Protein AF-A0A8E2KWI2-F1 (afdb_monomer_lite)

pLDDT: mean 89.86, std 5.73, range [59.59, 95.94]

Sequence (61 aa):
MEFIKRTFFLPEEVCFQLHPAEADYINNHPYCLHIWRHATMLVPLPPPNFVGRKELGVLGA

Structure (mmCIF, N/CA/C/O backbone):
data_AF-A0A8E2KWI2-F1
#
_entry.id   AF-A0A8E2KWI2-F1
#
loop_
_atom_site.group_PDB
_atom_site.id
_at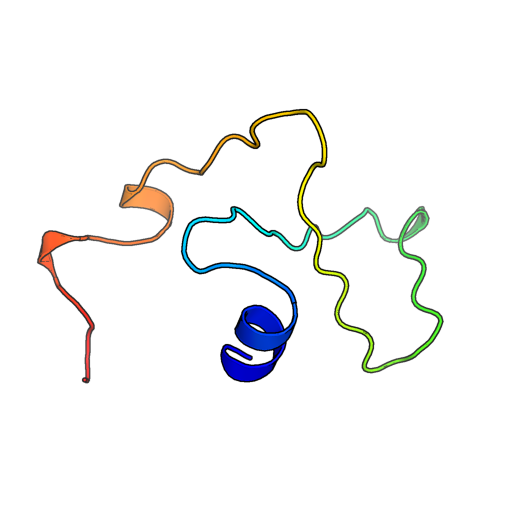om_site.type_symbol
_atom_site.label_atom_id
_atom_site.label_alt_id
_atom_site.label_comp_id
_atom_site.label_asym_id
_atom_site.label_entity_id
_atom_site.label_seq_id
_atom_site.pdbx_PDB_ins_code
_atom_site.Cartn_x
_atom_site.Cartn_y
_atom_site.Cartn_z
_atom_site.occupancy
_atom_site.B_iso_or_equiv
_atom_site.auth_seq_id
_atom_site.auth_comp_id
_atom_site.auth_asym_id
_atom_site.auth_atom_id
_atom_site.pdbx_PDB_model_num
ATOM 1 N N . MET A 1 1 ? 3.201 -4.470 12.117 1.00 65.88 1 MET A N 1
ATOM 2 C CA . MET A 1 1 ? 3.312 -3.501 10.998 1.00 65.88 1 MET A CA 1
ATOM 3 C C . MET A 1 1 ? 2.372 -2.305 11.114 1.00 65.88 1 MET A C 1
ATOM 5 O O . MET A 1 1 ? 2.610 -1.312 10.444 1.00 65.88 1 MET A O 1
ATOM 9 N N . GLU A 1 2 ? 1.340 -2.348 11.961 1.00 79.75 2 GLU A N 1
ATOM 10 C CA . GLU A 1 2 ? 0.419 -1.219 12.152 1.00 79.75 2 GLU A CA 1
ATOM 11 C C . GLU A 1 2 ? 1.089 0.023 12.764 1.00 79.75 2 GLU A C 1
ATOM 13 O O . GLU A 1 2 ? 0.889 1.124 12.264 1.00 79.75 2 GLU A O 1
ATOM 18 N N . PHE A 1 3 ? 1.939 -0.163 13.782 1.00 87.31 3 PHE A N 1
ATOM 19 C CA . PHE A 1 3 ? 2.628 0.934 14.473 1.00 87.31 3 PHE A CA 1
ATOM 20 C C . PHE A 1 3 ? 3.387 1.860 13.513 1.00 87.31 3 PHE A C 1
ATOM 22 O O . PHE A 1 3 ? 3.124 3.055 13.484 1.00 87.31 3 PHE A O 1
ATOM 29 N N . ILE A 1 4 ? 4.256 1.291 12.669 1.00 86.12 4 ILE A N 1
ATOM 30 C CA . ILE A 1 4 ? 5.066 2.054 11.710 1.00 86.12 4 ILE A CA 1
ATOM 31 C C . ILE A 1 4 ? 4.173 2.820 10.728 1.00 86.12 4 ILE A C 1
ATOM 33 O O . ILE A 1 4 ? 4.414 3.996 10.486 1.00 86.12 4 ILE A O 1
ATOM 37 N N . LYS A 1 5 ? 3.100 2.206 10.205 1.00 88.00 5 LYS A N 1
ATOM 38 C CA . LYS A 1 5 ? 2.170 2.901 9.295 1.00 88.00 5 LYS A CA 1
ATOM 39 C C . LYS A 1 5 ? 1.525 4.114 9.970 1.00 88.00 5 LYS A C 1
ATOM 41 O O . LYS A 1 5 ? 1.492 5.184 9.378 1.00 88.00 5 LYS A O 1
ATOM 46 N N . ARG A 1 6 ? 1.086 3.972 11.223 1.00 90.94 6 ARG A N 1
ATOM 47 C CA . ARG A 1 6 ? 0.474 5.067 11.997 1.00 90.94 6 ARG A CA 1
ATOM 48 C C . ARG A 1 6 ? 1.445 6.197 12.347 1.00 90.94 6 ARG A C 1
ATOM 50 O O . ARG A 1 6 ? 0.993 7.291 12.656 1.00 90.94 6 ARG A O 1
AT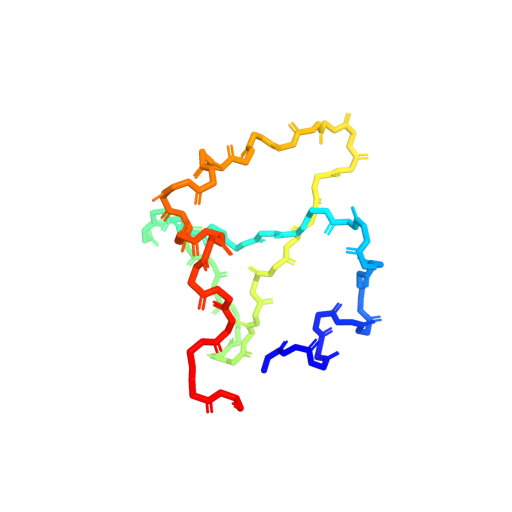OM 57 N N . THR A 1 7 ? 2.757 5.955 12.317 1.00 92.81 7 THR A N 1
ATOM 58 C CA . THR A 1 7 ? 3.764 7.012 12.510 1.00 92.81 7 THR A CA 1
ATOM 59 C C . THR A 1 7 ? 3.874 7.937 11.295 1.00 92.81 7 THR A C 1
ATOM 61 O O . THR A 1 7 ? 4.216 9.104 11.459 1.00 92.81 7 THR A O 1
ATOM 64 N N . PHE A 1 8 ? 3.592 7.435 10.088 1.00 91.06 8 PHE A N 1
ATOM 65 C CA . PHE A 1 8 ? 3.812 8.171 8.835 1.00 91.06 8 PHE A CA 1
ATOM 66 C C . PHE A 1 8 ? 2.529 8.574 8.099 1.00 91.06 8 PHE A C 1
ATOM 68 O O . PHE A 1 8 ? 2.590 9.472 7.262 1.00 91.06 8 PHE A O 1
ATOM 75 N N . PHE A 1 9 ? 1.395 7.931 8.389 1.00 92.25 9 PHE A N 1
ATOM 76 C CA . PHE A 1 9 ? 0.131 8.138 7.680 1.00 92.25 9 PHE A CA 1
ATOM 77 C C . PHE A 1 9 ? -1.035 8.337 8.648 1.00 92.25 9 PHE A C 1
ATOM 79 O O . PHE A 1 9 ? -1.093 7.710 9.714 1.00 92.25 9 PHE A O 1
ATOM 86 N N . LEU A 1 10 ? -1.985 9.178 8.245 1.00 92.56 10 LEU A N 1
ATOM 87 C CA . LEU A 1 10 ? -3.232 9.394 8.977 1.00 92.56 10 LEU A CA 1
ATOM 88 C C . LEU A 1 10 ? -4.205 8.209 8.794 1.00 92.56 10 LEU A C 1
ATOM 90 O O . LEU A 1 10 ? -4.108 7.484 7.801 1.00 92.56 10 LEU A O 1
ATOM 94 N N . PRO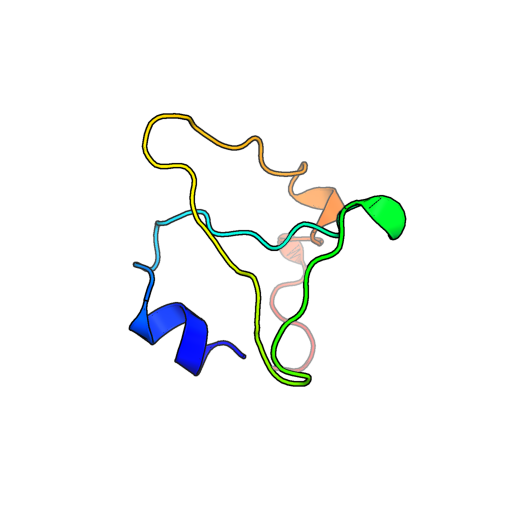 A 1 11 ? -5.161 7.993 9.722 1.00 91.62 11 PRO A N 1
ATOM 95 C CA . PRO A 1 11 ? -6.113 6.876 9.653 1.00 91.62 11 PRO A CA 1
ATOM 96 C C . PRO A 1 11 ? -6.945 6.816 8.364 1.00 91.62 11 PRO A C 1
ATOM 98 O O . PRO A 1 11 ? -7.319 5.732 7.920 1.00 91.62 11 PRO A O 1
ATOM 101 N N . GLU A 1 12 ? -7.236 7.972 7.780 1.00 89.81 12 GLU A N 1
ATOM 102 C CA . GLU A 1 12 ? -8.017 8.146 6.556 1.00 89.81 12 GLU A CA 1
ATOM 103 C C . GLU A 1 12 ? -7.176 8.155 5.267 1.00 89.81 12 GLU A C 1
ATOM 105 O O . GLU A 1 12 ? -7.736 8.182 4.168 1.00 89.81 12 GLU A O 1
ATOM 110 N N . GLU A 1 13 ? -5.843 8.115 5.365 1.00 90.75 13 GLU A N 1
ATOM 111 C CA . GLU A 1 13 ? -4.974 8.087 4.191 1.00 90.75 13 GLU A CA 1
ATOM 112 C C . GLU A 1 13 ? -4.867 6.680 3.595 1.00 90.75 13 GLU A C 1
ATOM 114 O O . GLU A 1 13 ? -4.497 5.703 4.251 1.00 90.75 13 GLU A O 1
ATOM 119 N N . VAL A 1 14 ? -5.109 6.589 2.286 1.00 91.12 14 VAL A N 1
ATOM 120 C CA . VAL A 1 14 ? -4.814 5.378 1.523 1.00 91.12 14 VAL A CA 1
ATOM 121 C C . VAL A 1 14 ? -3.315 5.327 1.242 1.00 91.12 14 VAL A C 1
ATOM 123 O O . VAL A 1 14 ? -2.787 6.082 0.421 1.00 91.12 14 VAL A O 1
ATOM 126 N N . CYS A 1 15 ? -2.635 4.399 1.907 1.00 91.88 15 CYS A N 1
ATOM 127 C CA . CYS A 1 15 ? -1.255 4.026 1.628 1.00 91.88 15 CYS A CA 1
ATOM 128 C C . CYS A 1 15 ? -1.187 2.571 1.158 1.00 9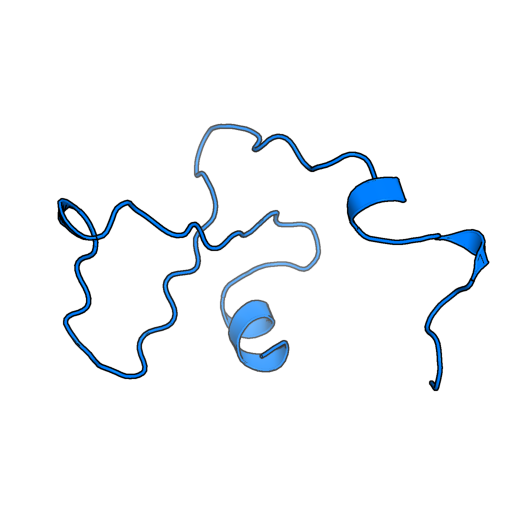1.88 15 CYS A C 1
ATOM 130 O O . CYS A 1 15 ? -1.994 1.723 1.549 1.00 91.88 15 CYS A O 1
ATOM 132 N N . PHE A 1 16 ? -0.226 2.274 0.296 1.00 90.38 16 PHE A N 1
ATOM 133 C CA . PHE A 1 16 ? -0.111 0.973 -0.345 1.00 90.38 16 PHE A CA 1
ATOM 134 C C . PHE A 1 16 ? 1.352 0.609 -0.575 1.00 90.38 16 PHE A C 1
ATOM 136 O O . PHE A 1 16 ? 2.245 1.456 -0.573 1.00 90.38 16 PHE A O 1
ATOM 143 N N . GLN A 1 17 ? 1.573 -0.689 -0.742 1.00 89.00 17 GLN A N 1
ATOM 144 C CA . GLN A 1 17 ? 2.841 -1.273 -1.144 1.00 89.00 17 GLN A CA 1
ATOM 145 C C . GLN A 1 17 ? 2.578 -1.989 -2.462 1.00 89.00 17 GLN A C 1
ATOM 147 O O . GL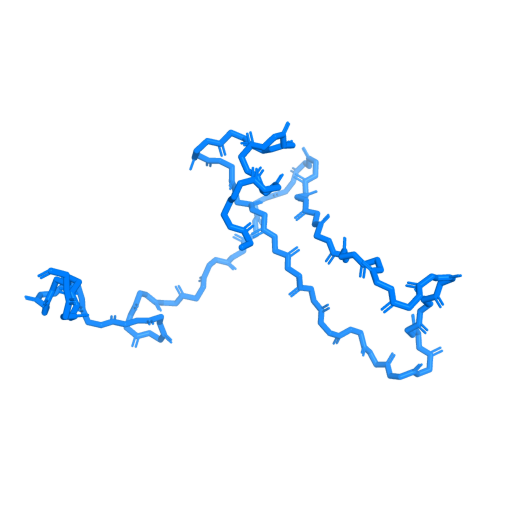N A 1 17 ? 1.716 -2.867 -2.517 1.00 89.00 17 GLN A O 1
ATOM 152 N N . LEU A 1 18 ? 3.286 -1.603 -3.522 1.00 87.56 18 LEU A N 1
ATOM 153 C CA . LEU A 1 18 ? 3.298 -2.398 -4.746 1.00 87.56 18 LEU A CA 1
ATOM 154 C C . LEU A 1 18 ? 4.442 -3.404 -4.688 1.00 87.56 18 LEU A C 1
ATOM 156 O O . LEU A 1 18 ? 5.431 -3.209 -3.981 1.00 87.56 18 LEU A O 1
ATOM 160 N N . HIS A 1 19 ? 4.303 -4.457 -5.482 1.00 89.56 19 HIS A N 1
ATOM 161 C CA . HIS A 1 19 ? 5.392 -5.349 -5.838 1.00 89.56 19 HIS A CA 1
ATOM 162 C C . HIS A 1 19 ? 5.797 -5.030 -7.286 1.00 89.56 19 HIS A C 1
ATOM 164 O O . HIS A 1 19 ? 5.131 -5.510 -8.207 1.00 89.56 19 HIS A O 1
ATOM 170 N N . PRO A 1 20 ? 6.793 -4.145 -7.505 1.00 90.00 20 PRO A N 1
ATOM 171 C CA . PRO A 1 20 ? 7.357 -3.904 -8.830 1.00 90.00 20 PRO A CA 1
ATOM 172 C C . PRO A 1 20 ? 7.833 -5.201 -9.488 1.00 90.00 20 PRO A C 1
ATOM 174 O O . PRO A 1 20 ? 8.120 -6.180 -8.799 1.00 90.00 20 PRO A O 1
ATOM 177 N N . ALA A 1 21 ? 7.968 -5.188 -10.814 1.00 95.31 21 ALA A N 1
ATOM 178 C CA . ALA A 1 21 ? 8.708 -6.240 -11.499 1.00 95.31 21 ALA A CA 1
ATOM 179 C C . ALA A 1 21 ? 10.136 -6.317 -10.935 1.00 95.31 21 ALA A C 1
ATOM 181 O O . ALA A 1 21 ? 10.708 -5.297 -10.556 1.00 95.31 21 ALA A O 1
ATOM 182 N N . GLU A 1 22 ? 10.721 -7.515 -10.900 1.00 92.94 22 GLU A N 1
ATOM 183 C CA . GLU A 1 22 ? 12.052 -7.738 -10.317 1.00 92.94 22 GLU A CA 1
ATOM 184 C C . GLU A 1 22 ? 13.122 -6.828 -10.937 1.00 92.94 22 GLU A C 1
ATOM 186 O O . GLU A 1 22 ? 13.947 -6.270 -10.221 1.00 92.94 22 GLU A O 1
ATOM 191 N N . ALA A 1 23 ? 13.047 -6.600 -12.253 1.00 95.94 23 ALA A N 1
ATOM 192 C CA . ALA A 1 23 ? 13.954 -5.710 -12.976 1.00 95.94 23 ALA A CA 1
ATOM 193 C C . ALA A 1 23 ? 13.899 -4.244 -12.499 1.00 95.94 23 ALA A C 1
ATOM 195 O O . ALA A 1 23 ? 14.892 -3.530 -12.613 1.00 95.94 23 ALA A O 1
ATOM 196 N N . ASP A 1 24 ? 12.765 -3.814 -11.940 1.00 93.94 24 ASP A N 1
ATOM 197 C CA . ASP A 1 24 ? 12.535 -2.456 -11.437 1.00 93.94 24 ASP A CA 1
ATOM 198 C C . ASP A 1 24 ? 12.598 -2.387 -9.898 1.00 93.94 24 ASP A C 1
ATOM 200 O O . ASP A 1 24 ? 12.398 -1.324 -9.299 1.00 93.94 24 ASP A O 1
ATOM 204 N N . TYR A 1 25 ? 12.842 -3.518 -9.226 1.00 91.69 25 TYR A N 1
ATOM 205 C CA . TYR A 1 25 ? 12.810 -3.610 -7.772 1.00 91.69 25 TYR A CA 1
ATOM 206 C C . TYR A 1 25 ? 14.126 -3.131 -7.151 1.00 91.69 25 TYR A C 1
ATOM 208 O O . TYR A 1 25 ? 15.099 -3.873 -7.025 1.00 91.69 25 TYR A O 1
ATOM 216 N N . ILE A 1 26 ? 14.148 -1.874 -6.710 1.00 91.19 26 ILE A N 1
ATOM 217 C CA . ILE A 1 26 ? 15.305 -1.281 -6.031 1.00 91.19 26 ILE A CA 1
ATOM 218 C C . ILE A 1 26 ? 15.132 -1.410 -4.516 1.00 91.19 26 ILE A C 1
ATOM 220 O O . ILE A 1 26 ? 14.293 -0.731 -3.924 1.00 91.19 26 ILE A O 1
ATOM 224 N N . ASN A 1 27 ? 15.974 -2.227 -3.875 1.00 91.88 27 ASN A N 1
ATOM 225 C CA . ASN A 1 27 ? 15.990 -2.396 -2.423 1.00 91.88 27 ASN A CA 1
ATOM 226 C C . ASN A 1 27 ? 17.401 -2.219 -1.841 1.00 91.88 27 ASN A C 1
ATOM 228 O O . ASN A 1 27 ? 18.178 -3.165 -1.740 1.00 91.88 27 ASN A O 1
ATOM 232 N N . ASN A 1 28 ? 17.721 -0.994 -1.423 1.00 93.75 28 ASN A N 1
ATOM 233 C CA . ASN A 1 28 ? 19.038 -0.657 -0.872 1.00 93.75 28 ASN A CA 1
ATOM 234 C C . ASN A 1 28 ? 19.263 -1.179 0.558 1.00 93.75 28 ASN A C 1
ATOM 236 O O . ASN A 1 28 ? 20.390 -1.139 1.047 1.00 93.75 28 ASN A O 1
ATOM 240 N N . HIS A 1 29 ? 18.214 -1.626 1.258 1.00 91.56 29 HIS A N 1
ATOM 241 C CA . HIS A 1 29 ? 18.334 -2.108 2.631 1.00 91.56 29 HIS A CA 1
ATOM 242 C C . HIS A 1 29 ? 17.369 -3.275 2.889 1.00 91.56 29 HIS A C 1
ATOM 244 O O . HIS A 1 29 ? 16.161 -3.090 2.771 1.00 91.56 29 HIS A O 1
ATOM 250 N N . PRO A 1 30 ? 17.841 -4.450 3.346 1.00 88.50 30 PRO A N 1
ATOM 251 C CA . PRO A 1 30 ? 17.057 -5.695 3.364 1.00 88.50 30 PRO A CA 1
ATOM 252 C C . PRO A 1 30 ? 15.763 -5.637 4.190 1.00 88.50 30 PRO A C 1
ATOM 254 O O . PRO A 1 30 ? 14.856 -6.430 3.968 1.00 88.50 30 PRO A O 1
ATOM 257 N N . TYR A 1 31 ? 15.663 -4.687 5.120 1.00 86.31 31 TYR A N 1
ATOM 258 C CA . TYR A 1 31 ? 14.494 -4.488 5.982 1.00 86.31 31 TYR A CA 1
ATOM 259 C C . TYR A 1 31 ? 13.705 -3.207 5.668 1.00 86.31 31 TYR A C 1
ATOM 261 O O . TYR A 1 31 ? 12.912 -2.758 6.495 1.00 86.31 31 TYR A O 1
ATOM 269 N N . CYS A 1 32 ? 13.948 -2.568 4.518 1.00 86.88 32 CYS A N 1
ATOM 270 C CA . CYS A 1 32 ? 13.188 -1.391 4.109 1.00 86.88 32 CYS A CA 1
ATOM 271 C C . CYS A 1 32 ? 11.749 -1.781 3.745 1.00 86.88 32 CYS A C 1
ATOM 273 O O . CYS A 1 32 ? 11.518 -2.718 2.982 1.00 86.88 32 CYS A O 1
ATOM 275 N N . LEU A 1 33 ? 10.775 -1.043 4.281 1.00 86.12 33 LEU A N 1
ATOM 276 C CA . LEU A 1 33 ? 9.375 -1.173 3.897 1.00 86.12 33 LEU A CA 1
ATOM 277 C C . LEU A 1 33 ? 9.027 -0.075 2.890 1.00 86.12 33 LEU A C 1
ATOM 279 O O . LEU A 1 33 ? 8.932 1.097 3.249 1.00 86.12 33 LEU A O 1
ATOM 283 N N . HIS A 1 34 ? 8.794 -0.466 1.641 1.00 89.62 34 HIS A N 1
ATOM 284 C CA . HIS A 1 34 ? 8.375 0.447 0.582 1.00 89.62 34 HIS A CA 1
ATOM 285 C C . HIS A 1 34 ? 6.857 0.634 0.617 1.00 89.62 34 HIS A C 1
ATOM 287 O O . HIS A 1 34 ? 6.107 -0.082 -0.041 1.00 89.62 34 HIS A O 1
ATOM 293 N N . ILE A 1 35 ? 6.405 1.593 1.419 1.00 91.56 35 ILE A N 1
ATOM 294 C CA . ILE A 1 35 ? 5.008 2.022 1.483 1.00 91.56 35 ILE A CA 1
ATOM 295 C C . ILE A 1 35 ? 4.914 3.491 1.091 1.00 91.56 35 ILE A C 1
ATOM 297 O O . ILE A 1 35 ? 5.751 4.299 1.491 1.00 91.56 35 ILE A O 1
ATOM 301 N N . TRP A 1 36 ? 3.897 3.850 0.318 1.00 91.06 36 TRP A N 1
ATOM 302 C CA . TRP A 1 36 ? 3.674 5.240 -0.058 1.00 91.06 36 TRP A CA 1
ATOM 303 C C . TRP A 1 36 ? 2.192 5.552 -0.240 1.00 91.06 36 TRP A C 1
ATOM 305 O O . TRP A 1 36 ? 1.340 4.663 -0.277 1.00 91.06 36 TRP A O 1
ATOM 315 N N . ARG A 1 37 ? 1.897 6.848 -0.356 1.00 91.62 37 ARG A N 1
ATOM 316 C CA . ARG A 1 37 ? 0.598 7.382 -0.769 1.00 91.62 37 ARG A CA 1
ATOM 317 C C . ARG A 1 37 ? 0.787 8.226 -2.019 1.00 91.62 37 ARG A C 1
ATOM 319 O O . ARG A 1 37 ? 1.837 8.843 -2.195 1.00 91.62 37 ARG A O 1
ATOM 326 N N . HIS A 1 38 ? -0.221 8.286 -2.877 1.00 91.88 38 HIS A N 1
ATOM 327 C CA . HIS A 1 38 ? -0.170 9.208 -4.003 1.00 91.88 38 HIS A CA 1
ATOM 328 C C . HIS A 1 38 ? -0.425 10.643 -3.512 1.00 91.88 38 HIS A C 1
ATOM 330 O O . HIS A 1 38 ? -1.289 10.868 -2.665 1.00 91.88 38 HIS A O 1
ATOM 336 N N . ALA A 1 39 ? 0.333 11.622 -4.013 1.00 88.62 39 ALA A N 1
ATOM 337 C CA . ALA A 1 39 ? 0.237 13.003 -3.532 1.00 88.62 39 ALA A CA 1
ATOM 338 C C . ALA A 1 39 ? -0.991 13.749 -4.083 1.00 88.62 39 ALA A C 1
ATOM 340 O O . ALA A 1 39 ? -1.571 14.577 -3.390 1.00 88.62 39 ALA A O 1
ATOM 341 N N . THR A 1 40 ? -1.375 13.459 -5.329 1.00 90.31 40 THR A N 1
ATOM 342 C CA . THR A 1 40 ? -2.355 14.258 -6.093 1.00 90.31 40 THR A CA 1
ATOM 343 C C . THR A 1 40 ? -3.504 13.459 -6.703 1.00 90.31 40 THR A C 1
ATOM 345 O O . THR A 1 40 ? -4.395 14.044 -7.309 1.00 90.31 40 THR A O 1
ATOM 348 N N . MET A 1 41 ? -3.490 12.131 -6.589 1.00 88.75 41 MET A N 1
ATOM 349 C CA . MET A 1 41 ? -4.457 11.259 -7.258 1.00 88.75 41 MET A CA 1
ATOM 350 C C . MET A 1 41 ? -5.045 10.291 -6.248 1.00 88.75 41 MET A C 1
ATOM 352 O O . MET A 1 41 ? -4.363 9.865 -5.317 1.00 88.75 41 MET A O 1
ATOM 356 N N . LEU A 1 42 ? -6.311 9.939 -6.448 1.00 88.75 42 LEU A N 1
ATOM 357 C CA . LEU A 1 42 ? -6.940 8.865 -5.697 1.00 88.75 42 LEU A CA 1
ATOM 358 C C . LEU A 1 42 ? -6.491 7.528 -6.273 1.00 88.75 42 LEU A C 1
ATOM 360 O O . LEU A 1 42 ? -6.460 7.335 -7.488 1.00 88.75 42 LEU A O 1
ATOM 364 N N . VAL A 1 43 ? -6.153 6.606 -5.382 1.00 89.44 43 VAL A N 1
ATOM 365 C CA . VAL A 1 43 ? -5.781 5.247 -5.757 1.00 89.44 43 VAL A CA 1
ATOM 366 C C . VAL A 1 43 ? -7.032 4.384 -5.684 1.00 89.44 43 VAL A C 1
ATOM 368 O O . VAL A 1 43 ? -7.712 4.409 -4.654 1.00 89.44 43 VAL A O 1
ATOM 371 N N . PRO A 1 44 ? -7.369 3.639 -6.750 1.00 90.62 44 PRO A N 1
ATOM 372 C CA . PRO A 1 44 ? -8.518 2.754 -6.714 1.00 90.62 44 PRO A CA 1
ATOM 373 C C . PRO A 1 44 ? -8.285 1.672 -5.662 1.00 90.62 44 PRO A C 1
ATOM 375 O O . PRO A 1 44 ? -7.264 0.984 -5.664 1.00 90.62 44 PRO A O 1
ATOM 378 N N . LEU A 1 45 ? -9.247 1.530 -4.758 1.00 92.31 45 LEU A N 1
ATOM 379 C CA . LEU A 1 45 ? -9.257 0.442 -3.795 1.00 92.31 45 LEU A CA 1
ATOM 380 C C . LEU A 1 45 ? -9.891 -0.797 -4.432 1.00 92.31 45 LEU A C 1
ATOM 382 O O . LEU A 1 45 ? -10.812 -0.663 -5.246 1.00 92.31 45 LEU A O 1
ATOM 386 N N . PRO A 1 46 ? -9.435 -2.006 -4.066 1.00 91.88 46 PRO A N 1
ATOM 387 C CA . PRO A 1 46 ? -10.124 -3.215 -4.479 1.00 91.88 46 PRO A CA 1
ATOM 388 C C . PRO A 1 46 ? -11.565 -3.210 -3.940 1.00 91.88 46 PRO A C 1
ATOM 390 O O . PRO A 1 46 ? -11.828 -2.632 -2.878 1.00 91.88 46 PRO A O 1
ATOM 393 N N . PRO A 1 47 ? -12.503 -3.885 -4.627 1.00 94.44 47 PRO A N 1
ATOM 394 C CA . PRO A 1 47 ? -13.826 -4.146 -4.079 1.00 94.44 47 PRO A CA 1
ATOM 395 C C . PRO A 1 47 ? -13.723 -4.739 -2.661 1.00 94.44 47 PRO A C 1
ATOM 397 O O . PRO A 1 47 ? -12.881 -5.614 -2.439 1.00 94.44 47 PRO A O 1
ATOM 400 N N . PRO A 1 48 ? -14.555 -4.316 -1.688 1.00 91.81 48 PRO A N 1
ATOM 401 C CA . PRO A 1 48 ? -14.417 -4.760 -0.299 1.00 91.81 48 PRO A CA 1
ATOM 402 C C . PRO A 1 48 ? -14.410 -6.284 -0.128 1.00 91.81 48 PRO A C 1
ATOM 404 O O . PRO A 1 48 ? -13.643 -6.809 0.672 1.00 91.81 48 PRO A O 1
ATOM 407 N N . ASN A 1 49 ? -15.189 -7.001 -0.941 1.00 94.25 49 ASN A N 1
ATOM 408 C CA . ASN A 1 49 ? -15.267 -8.462 -0.949 1.00 94.25 49 ASN A CA 1
ATOM 409 C C . ASN A 1 49 ? -13.969 -9.166 -1.391 1.00 94.25 49 ASN A C 1
ATOM 411 O O . ASN A 1 49 ? -13.848 -10.368 -1.173 1.00 94.25 49 ASN A O 1
ATOM 415 N N . PHE A 1 50 ? -13.015 -8.456 -2.004 1.00 94.50 50 PHE A N 1
ATOM 416 C CA . PHE A 1 50 ? -11.677 -8.982 -2.318 1.00 94.50 50 PHE A CA 1
ATOM 417 C C . PHE A 1 50 ? -10.694 -8.791 -1.157 1.00 94.50 50 PHE A C 1
ATOM 419 O O . PHE A 1 50 ? -9.658 -9.447 -1.118 1.00 94.50 50 PHE A O 1
ATOM 426 N N . VAL A 1 51 ? -11.019 -7.912 -0.205 1.00 92.38 51 VAL A N 1
ATOM 427 C CA . VAL A 1 51 ? -10.256 -7.717 1.035 1.00 92.38 51 VAL A CA 1
ATOM 428 C C . VAL A 1 51 ? -10.781 -8.646 2.130 1.00 92.38 51 VAL A C 1
ATOM 430 O O . VAL A 1 51 ? -9.999 -9.251 2.858 1.00 92.38 51 VAL A O 1
ATOM 433 N N . GLY A 1 52 ? -12.106 -8.784 2.238 1.00 93.50 52 GLY A N 1
ATOM 434 C CA . GLY A 1 52 ? -12.757 -9.668 3.202 1.00 93.50 52 GLY A CA 1
ATOM 435 C C . GLY A 1 52 ? -14.278 -9.501 3.249 1.00 93.50 52 GLY A C 1
ATOM 436 O O . GLY A 1 52 ? -14.859 -8.665 2.558 1.00 93.50 52 GLY A O 1
ATOM 437 N N . ARG A 1 53 ? -14.946 -10.305 4.084 1.00 93.88 53 ARG A N 1
ATOM 438 C CA . ARG A 1 53 ? -16.396 -10.199 4.326 1.00 93.88 53 ARG A CA 1
ATOM 439 C C . ARG A 1 53 ? -16.661 -9.326 5.546 1.00 93.88 53 ARG A C 1
ATOM 441 O O . ARG A 1 53 ? -16.332 -9.719 6.663 1.00 93.88 53 ARG A O 1
ATOM 448 N N . LYS A 1 54 ? -17.252 -8.148 5.332 1.00 89.94 54 LYS A N 1
ATOM 449 C CA . LYS A 1 54 ? -17.470 -7.142 6.386 1.00 89.94 54 LYS A CA 1
ATOM 450 C C . LYS A 1 54 ? -18.379 -7.666 7.502 1.00 89.94 54 LYS A C 1
ATOM 452 O O . LYS A 1 54 ? -18.166 -7.353 8.668 1.00 89.94 54 LYS A O 1
ATOM 457 N N . GLU A 1 55 ? -19.365 -8.477 7.142 1.00 94.00 55 GLU A N 1
ATOM 458 C CA . GLU A 1 55 ? -20.357 -9.074 8.033 1.00 94.00 55 GLU A CA 1
ATOM 459 C C . GLU A 1 55 ? -19.777 -10.075 9.042 1.00 94.00 55 GLU A C 1
ATOM 461 O O . GLU A 1 55 ? -20.393 -10.309 10.077 1.00 94.00 55 GLU A O 1
ATOM 466 N N . LEU A 1 56 ? -18.594 -10.642 8.777 1.00 94.31 56 LEU A N 1
ATOM 467 C CA . LEU A 1 56 ? -17.944 -11.584 9.692 1.00 94.31 56 LEU A CA 1
ATOM 468 C C . LEU A 1 56 ? -17.190 -10.890 10.838 1.00 94.31 56 LEU A C 1
ATOM 470 O O . LEU A 1 56 ? -16.765 -11.560 11.775 1.00 94.31 56 LEU A O 1
ATOM 474 N N . GLY A 1 57 ? -17.022 -9.564 10.778 1.00 91.12 57 GLY A N 1
ATOM 475 C CA . GLY A 1 57 ? -16.215 -8.823 11.745 1.00 91.12 57 GLY A CA 1
ATOM 476 C C . GLY A 1 57 ? -14.740 -9.240 11.731 1.00 91.12 57 GLY A C 1
ATOM 477 O O . GLY A 1 57 ? -14.227 -9.761 10.739 1.00 91.12 57 GLY A O 1
ATOM 478 N N . VAL A 1 58 ? -14.037 -8.977 12.834 1.00 91.00 58 VAL A N 1
ATOM 479 C CA . VAL A 1 58 ? -12.658 -9.447 13.019 1.00 91.00 58 VAL A CA 1
ATOM 4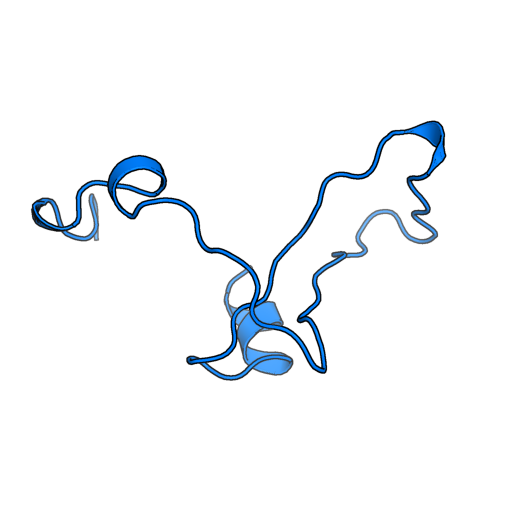80 C C . VAL A 1 58 ? -12.709 -10.861 13.584 1.00 91.00 58 VAL A C 1
ATOM 482 O O . VAL A 1 58 ? -13.235 -11.083 14.671 1.00 91.00 58 VAL A O 1
ATOM 485 N N . LEU A 1 59 ? -12.173 -11.824 12.838 1.00 90.81 59 LEU A N 1
ATOM 486 C CA . LEU A 1 59 ? -12.141 -13.217 13.268 1.00 90.81 59 LEU A CA 1
ATOM 487 C C . LEU A 1 59 ? -11.027 -13.428 14.301 1.00 90.81 59 LEU A C 1
ATOM 489 O O . LEU A 1 59 ? -9.872 -13.105 14.032 1.00 90.81 59 LEU A O 1
ATOM 493 N N . GLY A 1 60 ? -11.370 -14.012 15.451 1.00 85.31 60 GLY A N 1
ATOM 494 C CA . GLY A 1 60 ? -10.401 -14.379 16.490 1.00 85.31 60 GLY A CA 1
ATOM 495 C C . GLY A 1 60 ? -9.876 -13.218 17.343 1.00 85.31 60 GLY A C 1
ATOM 496 O O . GLY A 1 60 ? -8.837 -13.385 17.980 1.00 85.31 60 GLY A O 1
ATOM 497 N N . ALA A 1 61 ? -10.564 -12.070 17.331 1.00 59.59 61 ALA A N 1
ATOM 498 C CA . ALA A 1 61 ? -10.377 -10.996 18.309 1.00 59.59 61 ALA A CA 1
ATOM 499 C C . ALA A 1 61 ? -11.215 -11.233 19.572 1.00 59.59 61 ALA A C 1
ATOM 501 O O . ALA A 1 61 ? -12.309 -11.834 19.446 1.00 59.59 61 ALA A O 1
#

Secondary structure (DSSP, 8-state):
-HHHHHHHS-TT---B-----GGG---SSTT----B--SSSPPPPPPHHHH--GGG-STT-

Radius of gyration: 14.7 Å; chains: 1; bounding box: 39×29×31 Å

Foldseek 3Di:
DVVVCVVPDDPPFDKDDDDDDPVPDDDPDPPDDDIDGDDPDDDDDPDVVVVHDVVVPDPPD